Protein AF-A0A932SHS2-F1 (afdb_monomer_lite)

Sequence (53 aa):
MIELTPQDVGEFKALFRKETGKDITDAQAREYALNLLHLVALVIRPESLPADQ

pLDDT: mean 84.57, std 16.48, range [44.84, 97.62]

Radius of gyration: 14.6 Å; chains: 1; bounding box: 28×24×42 Å

Secondary structure (DSSP, 8-state):
--PPPHHHHHHHHHHHHHHHS----HHHHHHHHHHHHHHHHHH--GGGS----

Foldseek 3Di:
DDDQDPVNLVVQQVVCCVVPVDGDDSVVSRVVVVVVVVVVVVVPDVVPDPPDD

Structure (mmCIF, N/CA/C/O backbone):
data_AF-A0A932SHS2-F1
#
_entry.id   AF-A0A932SHS2-F1
#
loop_
_atom_site.group_PDB
_atom_site.id
_atom_site.type_symbol
_atom_site.label_atom_id
_atom_site.label_alt_id
_atom_site.label_comp_id
_atom_site.label_asym_id
_atom_site.label_entity_id
_atom_site.label_seq_id
_atom_site.pdbx_PDB_ins_code
_atom_site.Cartn_x
_atom_site.Cartn_y
_atom_site.Cartn_z
_atom_site.occupancy
_atom_site.B_iso_or_equiv
_atom_site.auth_seq_id
_atom_site.auth_comp_id
_atom_site.auth_asym_id
_atom_site.auth_atom_id
_atom_site.pdbx_PDB_model_num
ATOM 1 N N . MET A 1 1 ? 16.647 0.714 -7.231 1.00 58.44 1 MET A N 1
ATOM 2 C CA . MET A 1 1 ? 15.856 0.452 -6.011 1.00 58.44 1 MET A CA 1
ATOM 3 C C . MET A 1 1 ? 14.514 1.124 -6.249 1.00 58.44 1 MET A C 1
ATOM 5 O O . MET A 1 1 ? 14.535 2.297 -6.593 1.00 58.44 1 MET A O 1
ATOM 9 N N . ILE A 1 2 ? 13.400 0.387 -6.252 1.00 68.75 2 ILE A N 1
ATOM 10 C CA . ILE A 1 2 ? 12.082 0.992 -6.510 1.00 68.75 2 ILE A CA 1
ATOM 11 C C . ILE A 1 2 ? 11.679 1.737 -5.237 1.00 68.75 2 ILE A C 1
ATOM 13 O O . ILE A 1 2 ? 11.544 1.115 -4.186 1.00 68.75 2 ILE A O 1
ATOM 17 N N . GLU A 1 3 ? 11.559 3.057 -5.316 1.00 81.81 3 GLU A N 1
ATOM 18 C CA . GLU A 1 3 ? 11.146 3.896 -4.193 1.00 81.81 3 GLU A CA 1
ATOM 19 C C . GLU A 1 3 ? 9.654 4.211 -4.319 1.00 81.81 3 GLU A C 1
ATOM 21 O O . GLU A 1 3 ? 9.211 4.694 -5.358 1.00 81.81 3 GLU A O 1
ATOM 26 N N . LEU A 1 4 ? 8.878 3.920 -3.270 1.00 88.06 4 LEU A N 1
ATOM 27 C CA . LEU A 1 4 ? 7.447 4.223 -3.231 1.00 88.06 4 LEU A CA 1
ATOM 28 C C . LEU A 1 4 ? 7.222 5.671 -2.799 1.00 88.06 4 LEU A C 1
ATOM 30 O O . LEU A 1 4 ? 7.583 6.065 -1.678 1.00 88.06 4 LEU A O 1
ATOM 34 N N . THR A 1 5 ? 6.565 6.435 -3.664 1.00 94.38 5 THR A N 1
ATOM 35 C CA . THR A 1 5 ? 6.144 7.804 -3.379 1.00 94.38 5 THR A CA 1
ATOM 36 C C . THR A 1 5 ? 4.989 7.822 -2.366 1.00 94.38 5 THR A C 1
ATOM 38 O O . THR A 1 5 ? 4.300 6.817 -2.165 1.00 94.38 5 THR A O 1
ATOM 41 N N . PRO A 1 6 ? 4.718 8.965 -1.707 1.00 94.12 6 PRO A N 1
ATOM 42 C CA . PRO A 1 6 ? 3.531 9.109 -0.862 1.00 94.12 6 PRO A CA 1
ATOM 43 C C . PRO A 1 6 ? 2.214 8.852 -1.611 1.00 94.12 6 PRO A C 1
ATOM 45 O O . PRO A 1 6 ? 1.265 8.352 -1.009 1.00 94.12 6 PRO A O 1
ATOM 48 N N . GLN A 1 7 ? 2.165 9.165 -2.912 1.00 94.81 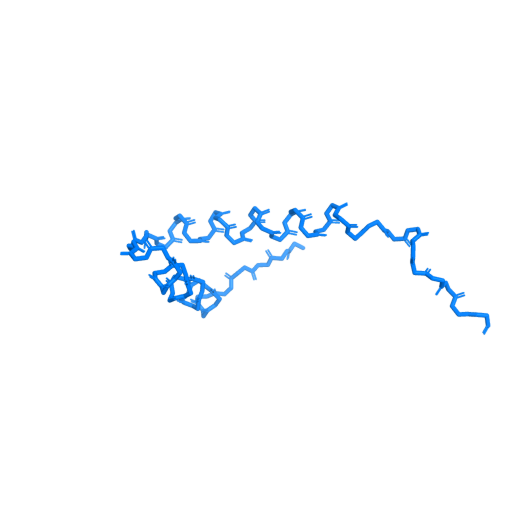7 GLN A N 1
ATOM 49 C CA . GLN A 1 7 ? 1.006 8.887 -3.759 1.00 94.81 7 GLN A CA 1
ATOM 50 C C . GLN A 1 7 ? 0.797 7.378 -3.923 1.00 94.81 7 GLN A C 1
ATOM 52 O O . GLN A 1 7 ? -0.307 6.906 -3.663 1.00 94.81 7 GLN A O 1
ATOM 57 N N . ASP A 1 8 ? 1.853 6.618 -4.237 1.00 93.81 8 ASP A N 1
ATOM 58 C CA . ASP A 1 8 ? 1.773 5.155 -4.396 1.00 93.81 8 ASP A CA 1
ATOM 59 C C . ASP A 1 8 ? 1.248 4.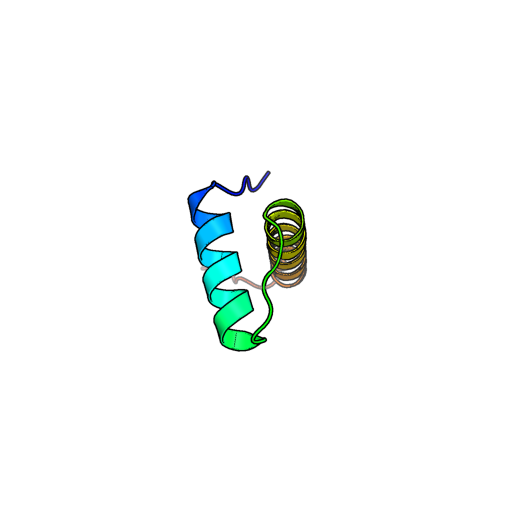477 -3.123 1.00 93.81 8 ASP A C 1
ATOM 61 O O . ASP A 1 8 ? 0.414 3.574 -3.169 1.00 93.81 8 ASP A O 1
ATOM 65 N N . VAL A 1 9 ? 1.703 4.949 -1.957 1.00 95.31 9 VAL A N 1
ATOM 66 C CA . VAL A 1 9 ? 1.236 4.458 -0.653 1.00 95.31 9 VAL A CA 1
ATOM 67 C C . VAL A 1 9 ? -0.247 4.773 -0.450 1.00 95.31 9 VAL A C 1
ATOM 69 O O . VAL A 1 9 ? -1.000 3.917 0.019 1.00 95.31 9 VAL A O 1
ATOM 72 N N . GLY A 1 10 ? -0.686 5.980 -0.814 1.00 95.75 10 GLY A N 1
ATOM 73 C CA . GLY A 1 10 ? -2.092 6.377 -0.739 1.00 95.75 10 GLY A CA 1
ATOM 74 C C . GLY A 1 10 ? -2.993 5.537 -1.645 1.00 95.75 10 GLY A C 1
ATOM 75 O O . GLY A 1 10 ? -4.029 5.039 -1.197 1.00 95.75 10 GLY A O 1
ATOM 76 N N . GLU A 1 11 ? -2.577 5.325 -2.891 1.00 96.25 11 GLU A N 1
ATOM 77 C CA . GLU A 1 11 ? -3.296 4.505 -3.869 1.00 96.25 11 GLU A CA 1
ATOM 78 C C . GLU A 1 11 ? -3.371 3.040 -3.428 1.00 96.25 11 GLU A C 1
ATOM 80 O O . GLU A 1 11 ? -4.450 2.441 -3.444 1.00 96.25 11 GLU A O 1
ATOM 85 N N . PHE A 1 12 ? -2.262 2.482 -2.931 1.00 95.81 12 PHE A N 1
ATOM 86 C CA . PHE A 1 12 ? -2.231 1.122 -2.404 1.00 95.81 12 PHE A CA 1
ATOM 87 C C . PHE A 1 12 ? -3.197 0.946 -1.228 1.00 95.81 12 PHE A C 1
ATOM 89 O O . PHE A 1 12 ? -3.939 -0.033 -1.179 1.00 95.81 12 PHE A O 1
ATOM 96 N N . LYS A 1 13 ? -3.244 1.903 -0.292 1.00 97.38 13 LYS A N 1
ATOM 97 C CA . LYS A 1 13 ? -4.190 1.870 0.836 1.00 97.38 13 LYS A CA 1
ATOM 98 C C . LYS A 1 13 ? -5.640 1.903 0.372 1.00 97.38 13 LYS A C 1
ATOM 100 O O . LYS A 1 13 ? -6.458 1.138 0.884 1.00 97.38 13 LYS A O 1
ATOM 105 N N . ALA A 1 14 ? -5.960 2.777 -0.582 1.00 97.25 14 ALA A N 1
ATOM 106 C CA . ALA A 1 14 ? -7.307 2.878 -1.133 1.00 97.25 14 ALA A CA 1
ATOM 107 C C . ALA A 1 14 ? -7.734 1.559 -1.794 1.00 97.25 14 ALA A C 1
ATOM 109 O O . ALA A 1 14 ? -8.837 1.071 -1.540 1.00 97.25 14 ALA A O 1
ATOM 110 N N . LEU A 1 15 ? -6.837 0.946 -2.572 1.00 96.81 15 LEU A N 1
ATOM 111 C CA . LEU A 1 15 ? -7.069 -0.352 -3.197 1.00 96.81 15 LEU A CA 1
ATOM 112 C C . LEU A 1 15 ? -7.222 -1.465 -2.152 1.00 96.81 15 LEU A C 1
ATOM 114 O O . LEU A 1 15 ? -8.202 -2.203 -2.181 1.00 96.81 15 LEU A O 1
ATOM 118 N N . PHE A 1 16 ? -6.310 -1.555 -1.183 1.00 96.88 16 PHE A N 1
ATOM 119 C CA . PHE A 1 16 ? -6.354 -2.569 -0.129 1.00 96.88 16 PHE A CA 1
ATOM 120 C C . PHE A 1 16 ? -7.663 -2.506 0.661 1.00 96.88 16 PHE A C 1
ATOM 122 O O . PHE A 1 16 ? -8.297 -3.535 0.907 1.00 96.88 16 PHE A O 1
ATOM 129 N N . ARG A 1 17 ? -8.109 -1.296 1.016 1.00 97.62 17 ARG A N 1
ATOM 130 C CA . ARG A 1 17 ? -9.383 -1.091 1.707 1.00 97.62 17 ARG A CA 1
ATOM 131 C C . ARG A 1 17 ? -10.570 -1.499 0.843 1.00 97.62 17 ARG A C 1
ATOM 133 O O . ARG A 1 17 ? -11.489 -2.127 1.358 1.00 97.62 17 ARG A O 1
ATOM 140 N N . LYS A 1 18 ? -10.557 -1.166 -0.449 1.00 97.31 18 LYS A N 1
ATOM 141 C CA . LYS A 1 18 ? -11.617 -1.549 -1.390 1.00 97.31 18 LYS A CA 1
ATOM 142 C C . LYS A 1 18 ? -11.761 -3.072 -1.492 1.00 97.31 18 LYS A C 1
ATOM 144 O O . LYS A 1 18 ? -12.879 -3.568 -1.446 1.00 97.31 18 LYS A O 1
ATOM 149 N N . GLU A 1 19 ? -10.649 -3.795 -1.598 1.00 96.69 19 GLU A N 1
ATOM 150 C CA . GLU A 1 19 ? -10.657 -5.247 -1.828 1.00 96.69 19 GLU A CA 1
ATOM 151 C C . GLU A 1 19 ? -10.861 -6.064 -0.540 1.00 96.69 19 GLU A C 1
ATOM 153 O O . GLU A 1 19 ? -11.461 -7.135 -0.566 1.00 96.69 19 GLU A O 1
ATOM 158 N N . THR A 1 20 ? -10.376 -5.574 0.607 1.00 96.69 20 THR A N 1
ATOM 159 C CA . THR A 1 20 ? -10.389 -6.337 1.873 1.00 96.69 20 THR A CA 1
ATOM 160 C C . THR A 1 20 ? -11.364 -5.801 2.921 1.00 96.69 20 THR A C 1
ATOM 162 O O . THR A 1 20 ? -11.620 -6.473 3.921 1.00 96.69 20 THR A O 1
ATOM 165 N N . GLY A 1 21 ? -11.865 -4.575 2.742 1.00 97.06 21 GLY A N 1
ATOM 166 C CA . GLY A 1 21 ? -12.657 -3.849 3.736 1.00 97.06 21 GLY A CA 1
ATOM 167 C C . GLY A 1 21 ? -11.867 -3.365 4.958 1.00 97.06 21 GLY A C 1
ATOM 168 O O . GLY A 1 21 ? -12.474 -2.844 5.891 1.00 97.06 21 GLY A O 1
ATOM 169 N N . LYS A 1 22 ?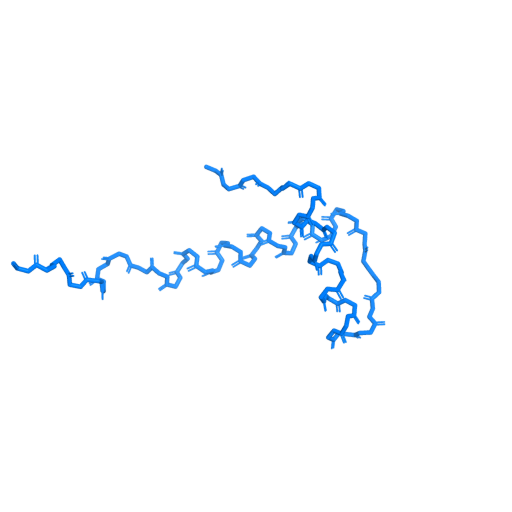 -10.538 -3.542 4.992 1.00 95.88 22 LYS A N 1
ATOM 170 C CA . LYS A 1 22 ? -9.688 -3.219 6.148 1.00 95.88 22 LYS A CA 1
ATOM 171 C C . LYS A 1 22 ? -8.827 -1.986 5.897 1.00 95.88 22 LYS A C 1
ATOM 173 O O . LYS A 1 22 ? -8.299 -1.797 4.805 1.00 95.88 22 LYS A O 1
ATOM 178 N N . ASP A 1 23 ? -8.634 -1.190 6.943 1.00 96.19 23 ASP A N 1
ATOM 179 C CA . ASP A 1 23 ? -7.672 -0.090 6.956 1.00 96.19 23 ASP A CA 1
ATOM 180 C C . ASP A 1 23 ? -6.294 -0.577 7.427 1.00 96.19 23 ASP A C 1
ATOM 182 O O . ASP A 1 23 ? -6.182 -1.444 8.296 1.00 96.19 23 ASP A O 1
ATOM 186 N N . ILE A 1 24 ? -5.238 0.001 6.853 1.00 96.38 24 ILE A N 1
ATOM 187 C CA . ILE A 1 24 ? -3.839 -0.289 7.192 1.00 96.38 24 ILE A CA 1
ATOM 188 C C . ILE A 1 24 ? -3.060 1.009 7.404 1.00 96.38 24 ILE A C 1
ATOM 190 O O . ILE A 1 24 ? -3.419 2.069 6.884 1.00 96.38 24 ILE A O 1
ATOM 194 N N . THR A 1 25 ? -1.979 0.928 8.174 1.00 97.25 25 THR A N 1
ATOM 195 C CA . THR A 1 25 ? -1.051 2.049 8.377 1.00 97.25 25 THR A CA 1
ATOM 196 C C . THR A 1 25 ? -0.182 2.293 7.141 1.00 97.25 25 THR A C 1
ATOM 198 O O . THR A 1 25 ? -0.015 1.414 6.296 1.00 97.25 25 THR A O 1
ATOM 201 N N . ASP A 1 26 ? 0.426 3.477 7.046 1.00 94.62 26 ASP A N 1
ATOM 202 C CA . ASP A 1 26 ? 1.345 3.810 5.946 1.00 94.62 26 ASP A CA 1
ATOM 203 C C . ASP A 1 26 ? 2.586 2.907 5.939 1.00 94.62 26 ASP A C 1
ATOM 205 O O . ASP A 1 26 ? 3.080 2.544 4.874 1.00 94.62 26 ASP A O 1
ATOM 209 N N . ALA A 1 27 ? 3.066 2.504 7.120 1.00 94.88 27 ALA A N 1
ATOM 210 C CA . ALA A 1 27 ? 4.177 1.566 7.251 1.00 94.88 27 ALA A CA 1
ATOM 211 C C . ALA A 1 27 ? 3.824 0.191 6.660 1.00 94.88 27 ALA A C 1
ATOM 213 O O . ALA A 1 27 ? 4.577 -0.335 5.844 1.00 94.88 27 ALA A O 1
ATOM 214 N N . GLN A 1 28 ? 2.645 -0.341 7.000 1.00 96.62 28 GLN A N 1
ATOM 215 C CA . GLN A 1 28 ? 2.153 -1.606 6.444 1.00 96.62 28 GLN A CA 1
ATOM 216 C C . GLN A 1 28 ? 1.922 -1.512 4.935 1.00 96.62 28 GLN A C 1
ATOM 218 O O . GLN A 1 28 ? 2.295 -2.416 4.197 1.00 96.62 28 GLN A O 1
ATOM 223 N N . ALA A 1 29 ? 1.345 -0.408 4.457 1.00 96.00 29 ALA A N 1
ATOM 224 C CA . ALA A 1 29 ? 1.132 -0.193 3.030 1.00 96.00 29 ALA A CA 1
ATOM 225 C C . ALA A 1 29 ? 2.453 -0.182 2.247 1.00 96.00 29 ALA A C 1
ATOM 227 O O . ALA A 1 29 ? 2.553 -0.842 1.214 1.00 96.00 29 ALA A O 1
ATOM 228 N N . ARG A 1 30 ? 3.485 0.502 2.764 1.00 94.50 30 ARG A N 1
ATOM 229 C CA . ARG A 1 30 ? 4.834 0.490 2.176 1.00 94.50 30 ARG A CA 1
ATOM 230 C C . ARG A 1 30 ? 5.420 -0.916 2.135 1.00 94.50 30 ARG A C 1
ATOM 232 O O . ARG A 1 30 ? 5.915 -1.332 1.093 1.00 94.50 30 ARG A O 1
ATOM 239 N N . GLU A 1 31 ? 5.352 -1.644 3.245 1.00 95.00 31 GLU A N 1
ATOM 240 C CA . GLU A 1 31 ? 5.874 -3.009 3.336 1.00 95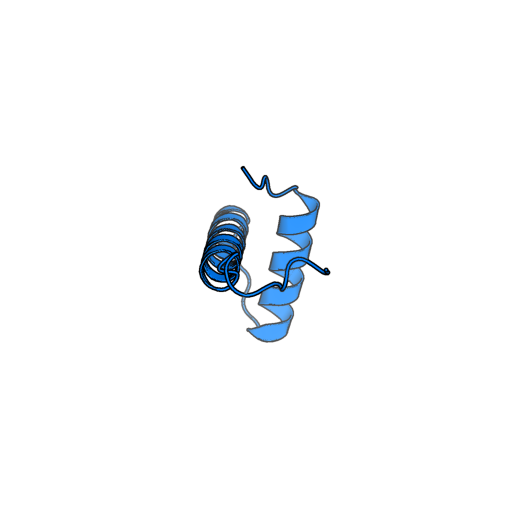.00 31 GLU A CA 1
ATOM 241 C C . GLU A 1 31 ? 5.183 -3.945 2.333 1.00 95.00 31 GLU A C 1
ATOM 243 O O . GLU A 1 31 ? 5.846 -4.655 1.578 1.00 95.00 31 GLU A O 1
ATOM 248 N N . TYR A 1 32 ? 3.851 -3.914 2.270 1.00 95.00 32 TYR A N 1
ATOM 249 C CA . TYR A 1 32 ? 3.080 -4.787 1.386 1.00 95.00 32 TYR A CA 1
ATOM 250 C C . TYR A 1 32 ? 3.307 -4.461 -0.090 1.00 95.00 32 TYR A C 1
ATOM 252 O O . 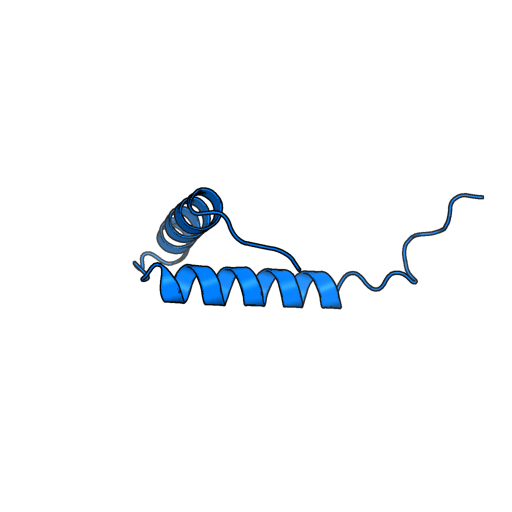TYR A 1 32 ? 3.497 -5.378 -0.888 1.00 95.00 32 TYR A O 1
ATOM 260 N N . ALA A 1 33 ? 3.346 -3.178 -0.452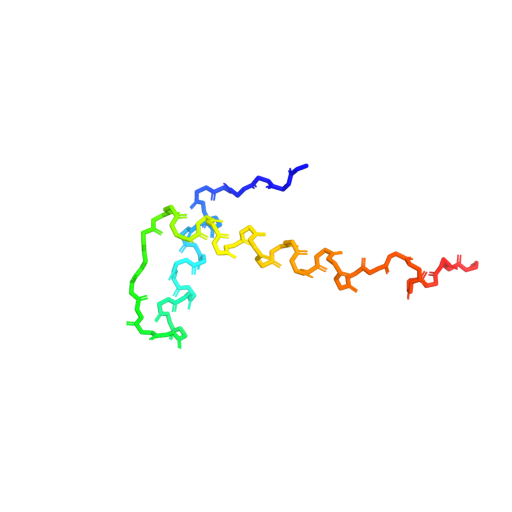 1.00 93.00 33 ALA A N 1
ATOM 261 C CA . ALA A 1 33 ? 3.632 -2.752 -1.816 1.00 93.00 33 ALA A CA 1
ATOM 262 C C . ALA A 1 33 ? 5.055 -3.147 -2.255 1.00 93.00 33 ALA A C 1
ATOM 264 O O . ALA A 1 33 ? 5.230 -3.666 -3.357 1.00 93.00 33 ALA A O 1
ATOM 265 N N . LEU A 1 34 ? 6.064 -2.994 -1.387 1.00 92.06 34 LEU A N 1
ATOM 266 C CA . LEU A 1 34 ? 7.432 -3.450 -1.672 1.00 92.06 34 LEU A CA 1
ATOM 267 C C . LEU A 1 34 ? 7.507 -4.970 -1.849 1.00 92.06 34 LEU A C 1
ATOM 269 O O . LEU A 1 34 ? 8.128 -5.447 -2.796 1.00 92.06 34 LEU A O 1
ATOM 273 N N . ASN A 1 35 ? 6.843 -5.735 -0.980 1.00 91.69 35 ASN A N 1
ATOM 274 C CA . ASN A 1 35 ? 6.787 -7.191 -1.105 1.00 91.69 35 ASN A CA 1
ATOM 275 C C . ASN A 1 35 ? 6.128 -7.617 -2.422 1.00 91.69 35 ASN A C 1
ATOM 277 O O . ASN A 1 35 ? 6.615 -8.533 -3.082 1.00 91.69 35 ASN A O 1
ATOM 281 N N . LEU A 1 36 ? 5.068 -6.925 -2.844 1.00 90.06 36 LEU A N 1
ATOM 282 C CA . LEU A 1 36 ? 4.405 -7.187 -4.118 1.00 90.06 36 LEU A CA 1
ATOM 283 C C . LEU A 1 36 ? 5.337 -6.917 -5.308 1.00 90.06 36 LEU A C 1
ATOM 285 O O . LEU A 1 36 ? 5.441 -7.748 -6.207 1.00 90.06 36 LEU A O 1
ATOM 289 N N . LEU A 1 37 ? 6.070 -5.800 -5.287 1.00 88.44 37 LEU A N 1
ATOM 290 C CA . LEU A 1 37 ? 7.068 -5.474 -6.310 1.00 88.44 37 LEU A CA 1
ATOM 291 C C . LEU A 1 37 ? 8.196 -6.510 -6.371 1.00 88.44 37 LEU A C 1
ATOM 293 O O . LEU A 1 37 ? 8.604 -6.901 -7.463 1.00 88.44 37 LEU A O 1
ATOM 297 N N . HIS A 1 38 ? 8.673 -6.995 -5.222 1.00 87.31 38 HIS A N 1
ATOM 298 C CA . HIS A 1 38 ? 9.662 -8.072 -5.175 1.00 87.31 38 HIS A CA 1
ATOM 299 C C . HIS A 1 38 ? 9.122 -9.372 -5.778 1.00 87.31 38 HIS A C 1
ATOM 301 O O . HIS A 1 38 ? 9.824 -10.021 -6.549 1.00 87.31 38 HIS A O 1
ATOM 307 N N . LEU A 1 39 ? 7.872 -9.740 -5.480 1.00 87.19 39 LEU A N 1
ATOM 308 C CA . LEU A 1 39 ? 7.237 -10.919 -6.072 1.00 87.19 39 LEU A CA 1
ATOM 309 C C . LEU A 1 39 ? 7.116 -10.789 -7.593 1.00 87.19 39 LEU A C 1
ATOM 311 O O . LEU A 1 39 ? 7.468 -11.720 -8.313 1.00 87.19 39 LEU A O 1
ATOM 315 N N . VAL A 1 40 ? 6.685 -9.629 -8.093 1.00 85.56 40 VAL A N 1
ATOM 316 C CA . VAL A 1 40 ? 6.609 -9.361 -9.537 1.00 85.56 40 VAL A CA 1
ATOM 317 C C . VAL A 1 40 ? 7.996 -9.442 -10.180 1.00 85.56 40 VAL A C 1
ATOM 319 O O . VAL A 1 40 ? 8.152 -10.097 -11.208 1.00 85.56 40 VAL A O 1
ATOM 322 N N . ALA A 1 41 ? 9.022 -8.863 -9.550 1.00 83.44 41 ALA A N 1
ATOM 323 C CA . ALA A 1 41 ? 10.397 -8.932 -10.041 1.00 83.44 41 ALA A CA 1
ATOM 324 C C . ALA A 1 41 ? 10.939 -10.374 -10.116 1.00 83.44 41 ALA A C 1
ATOM 326 O O . ALA A 1 41 ? 11.706 -10.686 -11.021 1.00 83.44 41 ALA A O 1
ATOM 327 N N . LEU A 1 42 ? 10.529 -11.265 -9.205 1.00 79.94 42 LEU A N 1
ATOM 328 C CA . LEU A 1 42 ? 10.907 -12.684 -9.240 1.00 79.94 42 LEU A CA 1
ATOM 329 C C . LEU A 1 42 ? 10.214 -13.463 -10.368 1.00 79.94 42 LEU A C 1
ATOM 331 O O . LEU A 1 42 ? 10.797 -14.407 -10.905 1.00 79.94 42 LEU A O 1
ATOM 335 N N . VAL A 1 43 ? 8.977 -13.096 -10.714 1.00 76.44 43 VAL A N 1
ATOM 336 C CA . VAL A 1 43 ? 8.196 -13.758 -11.773 1.00 76.44 43 VAL A CA 1
ATOM 337 C C . VAL A 1 43 ? 8.674 -13.336 -13.165 1.00 76.44 43 VAL A C 1
ATOM 339 O O . VAL A 1 43 ? 8.693 -14.157 -14.082 1.00 76.44 43 VAL A O 1
ATOM 342 N N . ILE A 1 44 ? 9.125 -12.091 -13.327 1.00 68.44 44 ILE A N 1
ATOM 343 C CA . ILE A 1 44 ? 9.723 -11.594 -14.571 1.00 68.44 44 ILE A CA 1
ATOM 344 C C . ILE A 1 44 ? 11.191 -12.053 -14.628 1.00 68.44 44 ILE A C 1
ATOM 346 O O . ILE A 1 44 ? 12.122 -11.272 -14.442 1.00 68.44 44 ILE A O 1
ATOM 350 N N . ARG A 1 45 ? 11.432 -13.347 -14.874 1.00 57.72 45 ARG A N 1
ATOM 351 C CA . ARG A 1 45 ? 12.767 -13.796 -15.298 1.00 57.72 45 ARG A CA 1
ATOM 352 C C . ARG A 1 45 ? 13.082 -13.188 -16.675 1.00 57.72 45 ARG A C 1
ATOM 354 O O . ARG A 1 45 ? 12.275 -13.343 -17.591 1.00 57.72 45 ARG A O 1
ATOM 361 N N . PRO A 1 46 ? 14.254 -12.562 -16.874 1.00 53.81 46 PRO A N 1
ATOM 362 C CA . PRO A 1 46 ? 14.619 -11.946 -18.151 1.00 53.81 46 PRO A CA 1
ATOM 363 C C . PRO A 1 46 ? 14.869 -12.954 -19.289 1.00 53.81 46 PRO A C 1
ATOM 365 O O . PRO A 1 46 ? 14.964 -12.549 -20.439 1.00 53.81 46 PRO A O 1
ATOM 368 N N . GLU A 1 47 ? 14.928 -14.262 -19.015 1.00 54.12 47 GLU A N 1
ATOM 369 C CA . GLU A 1 47 ? 15.138 -15.308 -20.035 1.00 54.12 47 GLU A CA 1
ATOM 370 C C . GLU A 1 47 ? 13.893 -15.623 -20.894 1.00 54.12 47 GLU A C 1
ATOM 372 O O . GLU A 1 47 ? 13.922 -16.550 -21.699 1.00 54.12 47 GLU A O 1
ATOM 377 N N . SER A 1 48 ? 12.775 -14.908 -20.723 1.00 49.66 48 SER A N 1
ATOM 378 C CA . SER A 1 48 ? 11.501 -15.217 -21.404 1.00 49.66 48 SER A CA 1
ATOM 379 C C . SER A 1 48 ? 10.959 -14.104 -22.299 1.00 49.66 48 SER A C 1
ATOM 381 O O . SER A 1 48 ? 9.898 -14.277 -22.895 1.00 49.66 48 SER A O 1
ATOM 383 N N . LEU A 1 49 ? 11.671 -12.985 -22.432 1.00 56.47 49 LEU A N 1
ATOM 384 C CA . LEU A 1 49 ? 11.401 -12.053 -23.520 1.00 56.47 49 LEU A CA 1
ATOM 385 C C . LEU A 1 49 ? 12.305 -12.461 -24.684 1.00 56.47 49 LEU A C 1
ATOM 387 O O . LEU A 1 49 ? 13.526 -12.425 -24.511 1.00 56.47 49 LEU A O 1
ATOM 391 N N . PRO A 1 50 ? 11.763 -12.890 -25.840 1.00 50.69 50 PRO A N 1
ATOM 392 C CA . PRO A 1 50 ? 12.599 -13.028 -27.016 1.00 50.69 50 PRO A CA 1
ATOM 393 C C . PRO A 1 50 ? 13.240 -11.662 -27.255 1.00 50.69 50 PRO A C 1
ATOM 395 O O . PRO A 1 50 ? 12.546 -10.653 -27.375 1.00 50.69 50 PRO A O 1
ATOM 398 N N . ALA A 1 51 ? 14.571 -11.624 -27.259 1.00 53.88 51 ALA A N 1
ATOM 399 C CA . ALA A 1 51 ? 15.267 -10.556 -27.946 1.00 53.88 51 ALA A CA 1
ATOM 400 C C . ALA A 1 51 ? 14.791 -10.659 -29.396 1.00 53.88 51 ALA A C 1
ATOM 402 O O . ALA A 1 51 ? 15.091 -11.653 -30.062 1.00 53.88 51 ALA A O 1
ATOM 403 N N . ASP A 1 52 ? 13.942 -9.723 -29.819 1.00 54.03 52 ASP A N 1
ATOM 404 C CA . ASP A 1 52 ? 13.556 -9.601 -31.219 1.00 54.03 52 ASP A CA 1
ATOM 405 C C . ASP A 1 52 ? 14.824 -9.672 -32.084 1.00 54.03 52 ASP A C 1
ATOM 407 O O . ASP A 1 52 ? 15.838 -9.029 -31.784 1.00 54.03 52 ASP A O 1
ATOM 411 N N . GLN A 1 53 ? 14.751 -10.554 -33.083 1.00 44.84 53 GLN A N 1
ATOM 412 C CA . GLN A 1 53 ? 15.738 -10.754 -34.142 1.00 44.84 53 GLN A CA 1
ATOM 413 C C . GLN A 1 53 ? 15.811 -9.535 -35.060 1.00 44.84 53 GLN A C 1
ATOM 415 O O . GLN A 1 53 ? 14.759 -8.890 -35.271 1.00 44.84 53 GLN A O 1
#